Protein AF-A0A932SSW4-F1 (afdb_monomer_lite)

Structure (mmCIF, N/CA/C/O backbone):
data_AF-A0A932SSW4-F1
#
_entry.id   AF-A0A932SSW4-F1
#
loop_
_atom_site.group_PDB
_atom_site.id
_atom_site.type_symbol
_atom_site.label_atom_id
_atom_site.label_alt_id
_atom_site.label_comp_id
_atom_site.label_asym_id
_atom_site.label_entity_id
_atom_site.label_seq_id
_atom_site.pdbx_PDB_ins_code
_atom_site.Cartn_x
_atom_site.Cartn_y
_atom_site.Cartn_z
_atom_site.occupancy
_atom_site.B_iso_or_equiv
_atom_site.auth_seq_id
_atom_site.auth_comp_id
_atom_site.auth_asym_id
_atom_site.auth_atom_id
_atom_site.pdbx_PDB_model_num
ATOM 1 N N . MET A 1 1 ? -2.160 -14.049 -0.685 1.00 62.12 1 MET A N 1
ATOM 2 C CA . MET A 1 1 ? -2.769 -13.794 -2.009 1.00 62.12 1 MET A CA 1
ATOM 3 C C . MET A 1 1 ? -1.745 -13.092 -2.887 1.00 62.12 1 MET A C 1
ATOM 5 O O . MET A 1 1 ? -0.876 -12.418 -2.339 1.00 62.12 1 MET A O 1
ATOM 9 N N . SER A 1 2 ? -1.799 -13.324 -4.201 1.00 82.94 2 SER A N 1
ATOM 10 C CA . SER A 1 2 ? -0.886 -12.745 -5.193 1.00 82.94 2 SER A CA 1
ATOM 11 C C . SER A 1 2 ? -1.621 -11.767 -6.107 1.00 82.94 2 SER A C 1
ATOM 13 O O . SER A 1 2 ? -2.791 -11.980 -6.421 1.00 82.94 2 SER A O 1
ATOM 15 N N . ILE A 1 3 ? -0.897 -10.754 -6.579 1.00 90.12 3 ILE A N 1
ATOM 16 C CA . ILE A 1 3 ? -1.370 -9.792 -7.581 1.00 90.12 3 ILE A CA 1
ATOM 17 C C . ILE A 1 3 ? -1.628 -10.511 -8.913 1.00 90.12 3 ILE A C 1
ATOM 19 O O . ILE A 1 3 ? -0.810 -11.334 -9.336 1.00 90.12 3 ILE A O 1
ATOM 23 N N . LYS A 1 4 ? -2.745 -10.201 -9.583 1.00 89.00 4 LYS A N 1
ATOM 24 C CA . LYS A 1 4 ? -3.073 -10.744 -10.910 1.00 89.00 4 LYS A CA 1
ATOM 25 C C . LYS A 1 4 ? -2.466 -9.885 -12.022 1.00 89.00 4 LYS A C 1
ATOM 27 O O . LYS A 1 4 ? -2.892 -8.757 -12.258 1.00 89.00 4 LYS A O 1
ATOM 32 N N . LEU A 1 5 ? -1.484 -10.435 -12.735 1.00 85.38 5 LEU A N 1
ATOM 33 C CA . LEU A 1 5 ? -0.837 -9.762 -13.866 1.00 85.38 5 LEU A CA 1
ATOM 34 C C . LEU A 1 5 ? -1.822 -9.603 -15.040 1.00 85.38 5 LEU A C 1
ATOM 36 O O . LEU A 1 5 ? -2.500 -10.559 -15.404 1.00 85.38 5 LEU A O 1
ATOM 40 N N . GLY A 1 6 ? -1.906 -8.401 -15.620 1.00 84.00 6 GLY A N 1
ATOM 41 C CA . GLY A 1 6 ? -2.761 -8.089 -16.779 1.00 84.00 6 GLY A CA 1
ATOM 42 C C . GLY A 1 6 ? -4.202 -7.675 -16.453 1.00 84.00 6 GLY A C 1
ATOM 43 O O . GLY A 1 6 ? -4.879 -7.148 -17.328 1.00 84.00 6 GLY A O 1
ATOM 44 N N . ALA A 1 7 ? -4.656 -7.867 -15.211 1.00 88.56 7 ALA A N 1
ATOM 45 C CA . ALA A 1 7 ? -5.978 -7.429 -14.746 1.00 88.56 7 ALA A CA 1
ATOM 46 C C . ALA A 1 7 ? -5.918 -6.233 -13.782 1.00 88.56 7 ALA A C 1
ATOM 48 O O . ALA A 1 7 ? -6.911 -5.533 -13.616 1.00 88.56 7 ALA A O 1
ATOM 49 N N . GLU A 1 8 ? -4.776 -6.029 -13.124 1.00 91.38 8 GLU A N 1
ATOM 50 C CA . GLU A 1 8 ? -4.578 -5.004 -12.096 1.00 91.38 8 GLU A CA 1
ATOM 51 C C . GLU A 1 8 ? -3.562 -3.946 -12.554 1.00 91.38 8 GLU A C 1
ATOM 53 O O . GLU A 1 8 ? -2.617 -4.253 -13.290 1.00 91.38 8 GLU A O 1
ATOM 58 N N . GLU A 1 9 ? -3.725 -2.703 -12.090 1.00 92.75 9 GLU A N 1
ATOM 59 C CA . GLU A 1 9 ? -2.833 -1.589 -12.433 1.00 92.75 9 GLU A CA 1
ATOM 60 C C . GLU A 1 9 ? -1.603 -1.588 -11.516 1.00 92.75 9 GLU A C 1
ATOM 62 O O . GLU A 1 9 ? -1.689 -1.246 -10.331 1.00 92.75 9 GLU A O 1
ATOM 67 N N . LEU A 1 10 ? -0.447 -1.982 -12.062 1.00 93.94 10 LEU A N 1
ATOM 68 C CA . LEU A 1 10 ? 0.813 -2.048 -11.321 1.00 93.94 10 LEU A CA 1
ATOM 69 C C . LEU A 1 10 ? 1.444 -0.670 -11.139 1.00 93.94 10 LEU A C 1
ATOM 71 O O . LEU A 1 10 ? 1.651 0.075 -12.091 1.00 93.94 10 LEU A O 1
ATOM 75 N N . LEU A 1 11 ? 1.848 -0.388 -9.906 1.00 95.00 11 LEU A N 1
ATOM 76 C CA . LEU A 1 11 ? 2.438 0.869 -9.480 1.00 95.00 11 LEU A CA 1
ATOM 77 C C . LEU A 1 11 ? 3.708 0.607 -8.652 1.00 95.00 11 LEU A C 1
ATOM 79 O O . LEU A 1 11 ? 3.736 -0.279 -7.784 1.00 95.00 11 LEU A O 1
ATOM 83 N N . PRO A 1 12 ? 4.785 1.383 -8.855 1.00 95.44 12 PRO A N 1
ATOM 84 C CA . PRO A 1 12 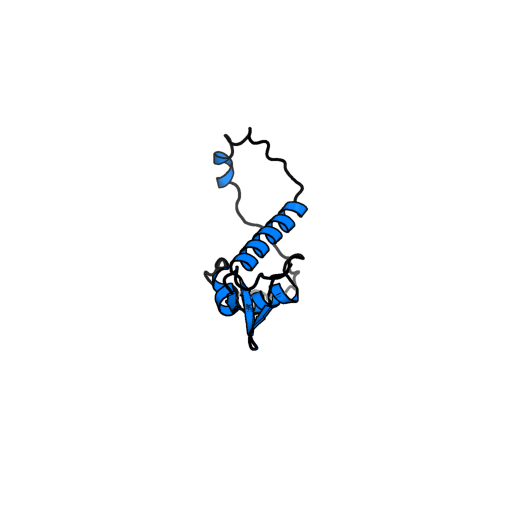? 5.952 1.333 -7.985 1.00 95.44 12 PRO A CA 1
ATOM 85 C C . PRO A 1 12 ? 5.598 1.816 -6.571 1.00 95.44 12 PRO A C 1
ATOM 87 O O . PRO A 1 12 ? 4.693 2.626 -6.369 1.00 95.44 12 PRO A O 1
ATOM 90 N N . PHE A 1 13 ? 6.353 1.378 -5.559 1.00 95.06 13 PHE A N 1
ATOM 91 C CA . PHE A 1 13 ? 6.080 1.746 -4.158 1.00 95.06 13 PHE A CA 1
ATOM 92 C C . PHE A 1 13 ? 6.080 3.259 -3.890 1.00 95.06 13 PHE A C 1
ATOM 94 O O . PHE A 1 13 ? 5.377 3.725 -2.994 1.00 95.06 13 PHE A O 1
ATOM 101 N N . SER A 1 14 ? 6.847 4.029 -4.663 1.00 93.56 14 SER A N 1
ATOM 102 C CA . SER A 1 14 ? 6.856 5.494 -4.607 1.00 93.56 14 SER A CA 1
ATOM 103 C C . SER A 1 14 ? 5.514 6.113 -4.994 1.00 93.56 14 SER A C 1
ATOM 105 O O . SER A 1 14 ? 5.126 7.135 -4.433 1.00 93.56 14 SER A O 1
ATOM 107 N N . GLU A 1 15 ? 4.802 5.506 -5.940 1.00 95.00 15 GLU A N 1
ATOM 108 C CA . GLU A 1 15 ? 3.476 5.952 -6.369 1.00 95.00 15 GLU A CA 1
ATOM 109 C C . GLU A 1 15 ? 2.389 5.391 -5.468 1.00 95.00 15 GLU A C 1
ATOM 111 O O . GLU A 1 15 ? 1.506 6.135 -5.051 1.00 95.00 15 GLU A O 1
ATOM 116 N N . ALA A 1 16 ? 2.515 4.127 -5.058 1.00 95.19 16 ALA A N 1
ATOM 117 C CA . ALA A 1 16 ? 1.592 3.521 -4.109 1.00 95.19 16 ALA A CA 1
ATOM 118 C C . ALA A 1 16 ? 1.499 4.325 -2.803 1.00 95.19 16 ALA A C 1
ATOM 120 O O . ALA A 1 16 ? 0.413 4.468 -2.257 1.00 95.19 16 ALA A O 1
ATOM 121 N N . ALA A 1 17 ? 2.598 4.928 -2.335 1.00 95.31 17 ALA A N 1
ATOM 122 C CA . ALA A 1 17 ? 2.599 5.809 -1.165 1.00 95.31 17 ALA A CA 1
ATOM 123 C C . ALA A 1 17 ? 1.635 7.007 -1.280 1.00 95.31 17 ALA A C 1
ATOM 125 O O . ALA A 1 17 ? 1.122 7.473 -0.263 1.00 95.31 17 ALA A O 1
ATOM 126 N N . LYS A 1 18 ? 1.364 7.493 -2.497 1.00 95.06 18 LYS A N 1
ATOM 127 C CA . LYS A 1 18 ? 0.447 8.614 -2.755 1.00 95.06 18 LYS A CA 1
ATOM 128 C C . LYS A 1 18 ? -1.027 8.207 -2.691 1.00 95.06 18 LYS A C 1
ATOM 130 O O . LYS A 1 18 ? -1.875 9.077 -2.542 1.00 95.06 18 LYS A O 1
ATOM 135 N N . LEU A 1 19 ? -1.327 6.908 -2.779 1.00 94.44 19 LEU A N 1
ATOM 136 C CA . LEU A 1 19 ? -2.684 6.374 -2.609 1.00 94.44 19 LEU A CA 1
ATOM 137 C C . LEU A 1 19 ? -3.115 6.332 -1.139 1.00 94.44 19 LEU A C 1
ATOM 139 O O . LEU A 1 19 ? -4.296 6.185 -0.839 1.00 94.44 19 LEU A O 1
ATOM 143 N N . PHE A 1 20 ? -2.161 6.431 -0.212 1.00 93.00 20 PHE A N 1
ATOM 144 C CA . PHE A 1 20 ? -2.459 6.455 1.212 1.00 93.00 20 PHE A CA 1
ATOM 145 C C . PHE A 1 20 ? -2.929 7.852 1.623 1.00 93.00 20 PHE A C 1
ATOM 147 O O . PHE A 1 20 ? -2.423 8.853 1.103 1.00 93.00 20 PHE A O 1
ATOM 154 N N . PRO A 1 21 ? -3.834 7.944 2.612 1.00 91.62 21 PRO A N 1
ATOM 155 C CA . PRO A 1 21 ? -4.216 9.229 3.164 1.00 91.62 21 PRO A CA 1
ATOM 156 C C . PRO A 1 21 ? -2.991 9.951 3.734 1.00 91.62 21 PRO A C 1
ATOM 158 O O . PRO A 1 21 ? -2.065 9.345 4.291 1.00 91.62 21 PRO A O 1
ATOM 161 N N . LYS A 1 22 ? -2.998 11.277 3.599 1.00 94.31 22 LYS A N 1
ATOM 162 C CA . LYS A 1 22 ? -2.008 12.135 4.246 1.00 94.31 22 LYS A CA 1
ATOM 163 C C . LYS A 1 22 ? -2.148 12.006 5.761 1.00 94.31 22 LYS A C 1
ATOM 165 O O . LYS A 1 22 ? -3.246 11.883 6.295 1.00 94.31 22 LYS A O 1
ATOM 170 N N . ASN A 1 23 ? -1.022 12.045 6.462 1.00 91.00 23 ASN A N 1
ATOM 171 C CA . ASN A 1 23 ? -1.025 12.102 7.918 1.00 91.00 23 ASN A CA 1
ATOM 172 C C . ASN A 1 23 ? -1.542 13.463 8.420 1.00 91.00 23 ASN A C 1
ATOM 174 O O . ASN A 1 23 ? -1.709 14.400 7.643 1.00 91.00 23 ASN A O 1
ATOM 178 N N . ALA A 1 24 ? -1.704 13.602 9.739 1.00 91.25 24 ALA A N 1
ATOM 179 C CA . ALA A 1 24 ? -2.146 14.850 10.376 1.00 91.25 24 ALA A CA 1
ATOM 180 C C . ALA A 1 24 ? -1.264 16.078 10.056 1.00 91.25 24 ALA A C 1
ATOM 182 O O . ALA A 1 24 ? -1.693 17.210 10.222 1.00 91.25 24 ALA A O 1
ATOM 183 N N . LYS A 1 25 ? -0.030 15.869 9.574 1.00 93.06 25 LYS A N 1
ATOM 184 C CA . LYS A 1 25 ? 0.885 16.931 9.124 1.00 93.06 25 LYS A CA 1
ATOM 185 C C . LYS A 1 25 ? 0.793 17.191 7.612 1.00 93.06 25 LYS A C 1
ATOM 187 O O . LYS A 1 25 ? 1.692 17.810 7.048 1.00 93.06 25 LYS A O 1
ATOM 192 N N . GLY A 1 26 ? -0.221 16.652 6.935 1.00 93.75 26 GLY A N 1
ATOM 193 C CA . GLY A 1 26 ? -0.442 16.801 5.496 1.00 93.75 26 GLY A CA 1
ATOM 194 C C . GLY A 1 26 ? 0.542 16.033 4.605 1.00 93.75 26 GLY A C 1
ATOM 195 O O . GLY A 1 26 ? 0.600 16.292 3.403 1.00 93.75 26 GLY A O 1
ATOM 196 N N . LYS A 1 27 ? 1.330 15.096 5.151 1.00 94.25 27 LYS A N 1
ATOM 197 C CA . LYS A 1 27 ? 2.368 14.362 4.407 1.00 94.25 27 LYS A CA 1
ATOM 198 C C . LYS A 1 27 ? 1.942 12.932 4.099 1.00 94.25 27 LYS A C 1
ATOM 200 O O . LYS A 1 27 ? 1.384 12.246 4.954 1.00 94.25 27 LYS A O 1
ATOM 205 N N . PHE A 1 28 ? 2.276 12.462 2.900 1.00 95.75 28 PHE A N 1
ATOM 206 C CA . PHE A 1 28 ? 2.130 11.052 2.543 1.00 95.75 28 PHE A CA 1
ATOM 207 C C . PHE A 1 28 ? 3.073 10.164 3.371 1.00 95.75 28 PHE A C 1
ATOM 209 O O . PHE A 1 28 ? 4.128 10.628 3.826 1.00 95.75 28 PHE A O 1
ATOM 216 N N . PRO A 1 29 ? 2.737 8.879 3.567 1.00 94.25 29 PRO A N 1
ATOM 217 C CA . PRO A 1 29 ? 3.664 7.919 4.143 1.00 94.25 29 PRO A CA 1
ATOM 218 C C . PRO A 1 29 ? 4.964 7.840 3.340 1.00 94.25 29 PRO A C 1
ATOM 220 O O . PRO A 1 29 ? 4.960 7.742 2.118 1.00 94.25 29 PRO A O 1
ATOM 223 N N . HIS A 1 30 ? 6.099 7.839 4.039 1.00 95.25 30 HIS A N 1
ATOM 224 C CA . HIS A 1 30 ? 7.388 7.583 3.402 1.00 95.25 30 HIS A CA 1
ATOM 225 C C . HIS A 1 30 ? 7.419 6.200 2.728 1.00 95.25 30 HIS A C 1
ATOM 227 O O . HIS A 1 30 ? 6.894 5.232 3.283 1.00 95.25 30 HIS A O 1
ATOM 233 N N . VAL A 1 31 ? 8.116 6.078 1.592 1.00 95.56 31 VAL A N 1
ATOM 234 C CA . VAL A 1 31 ?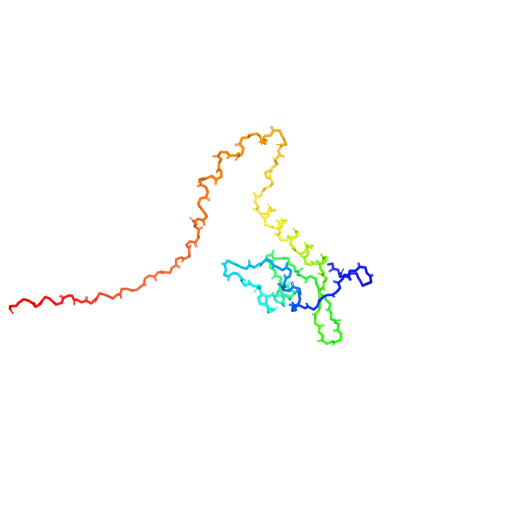 8.219 4.825 0.820 1.00 95.56 31 VAL A CA 1
ATOM 235 C C . VAL A 1 31 ? 8.729 3.646 1.663 1.00 95.56 31 VAL A C 1
ATOM 237 O O . VAL A 1 31 ? 8.259 2.521 1.511 1.00 95.56 31 VAL A O 1
ATOM 240 N N . SER A 1 32 ? 9.612 3.893 2.637 1.00 95.69 32 SER A N 1
ATOM 241 C CA . SER A 1 32 ? 10.090 2.861 3.576 1.00 95.69 32 SER A CA 1
ATOM 242 C C . SER A 1 32 ? 8.966 2.214 4.391 1.00 95.69 32 SER A C 1
ATOM 244 O O . SER A 1 32 ? 9.087 1.060 4.793 1.00 95.69 32 SER A O 1
ATOM 246 N N . GLN A 1 33 ? 7.858 2.923 4.630 1.00 95.44 33 GLN A N 1
ATOM 247 C CA . GLN A 1 33 ? 6.687 2.344 5.288 1.00 95.44 33 GLN A CA 1
ATOM 248 C C . GLN A 1 33 ? 5.977 1.343 4.379 1.00 95.44 33 GLN A C 1
ATOM 250 O O . GLN A 1 33 ? 5.572 0.292 4.860 1.00 95.44 33 GLN A O 1
ATOM 255 N N . ILE A 1 34 ? 5.904 1.617 3.075 1.00 96.25 34 ILE A N 1
ATOM 256 C CA . ILE A 1 34 ? 5.338 0.690 2.086 1.00 96.25 34 ILE A CA 1
ATOM 257 C C . ILE A 1 34 ? 6.194 -0.578 2.000 1.00 96.25 34 ILE A C 1
ATOM 259 O O . ILE A 1 34 ? 5.669 -1.689 2.083 1.00 96.25 34 ILE A O 1
ATOM 263 N N . TYR A 1 35 ? 7.525 -0.429 1.975 1.00 95.56 35 TYR A N 1
ATOM 264 C CA . TYR A 1 35 ? 8.446 -1.566 2.093 1.00 95.56 35 TYR A CA 1
ATOM 265 C C . TYR A 1 35 ? 8.213 -2.371 3.373 1.00 95.56 35 TYR A C 1
ATOM 267 O O . TYR A 1 35 ? 8.148 -3.599 3.330 1.00 95.56 35 TYR A O 1
ATOM 275 N N . ARG A 1 36 ? 8.031 -1.698 4.514 1.00 95.38 36 ARG A N 1
ATOM 276 C CA . ARG A 1 36 ? 7.710 -2.358 5.784 1.00 95.38 36 ARG A CA 1
ATOM 277 C C . ARG A 1 36 ? 6.382 -3.117 5.709 1.00 95.38 36 ARG A C 1
ATOM 279 O O . ARG A 1 36 ? 6.334 -4.255 6.168 1.00 95.38 36 ARG A O 1
ATOM 286 N N . TYR A 1 37 ? 5.338 -2.540 5.115 1.00 95.81 37 TYR A N 1
ATOM 287 C CA . TYR A 1 37 ? 4.031 -3.192 4.967 1.00 95.81 37 TYR A CA 1
ATOM 288 C C . TYR A 1 37 ? 4.087 -4.418 4.063 1.00 95.81 37 TYR A C 1
ATOM 290 O O . TYR A 1 37 ? 3.405 -5.403 4.332 1.00 95.81 37 TYR A O 1
ATOM 298 N N . SER A 1 38 ? 4.933 -4.412 3.037 1.00 95.44 38 SER A N 1
ATOM 299 C CA . SER A 1 38 ? 5.112 -5.603 2.212 1.00 95.44 38 SER A CA 1
ATOM 300 C C . SER A 1 38 ? 5.960 -6.684 2.904 1.00 95.44 38 SER A C 1
ATOM 302 O O . SER A 1 38 ? 5.610 -7.869 2.914 1.00 95.44 38 SER A O 1
ATOM 304 N N . ASN A 1 39 ? 7.049 -6.283 3.564 1.00 94.38 39 ASN A N 1
ATOM 305 C CA . ASN A 1 39 ? 7.985 -7.222 4.184 1.00 94.38 39 ASN A CA 1
ATOM 306 C C . ASN A 1 39 ? 7.455 -7.821 5.490 1.00 94.38 39 ASN A C 1
ATOM 308 O O . ASN A 1 39 ? 7.482 -9.033 5.664 1.00 94.38 39 ASN A O 1
ATOM 312 N N . ARG A 1 40 ? 6.993 -6.978 6.415 1.00 94.38 40 ARG A N 1
ATOM 313 C CA . ARG A 1 40 ? 6.562 -7.385 7.763 1.00 94.38 40 ARG A CA 1
ATOM 314 C C . ARG A 1 40 ? 5.052 -7.296 7.955 1.00 94.38 40 ARG A C 1
ATOM 316 O O . ARG A 1 40 ? 4.511 -7.996 8.799 1.00 94.38 40 ARG A O 1
ATOM 323 N N . GLY A 1 41 ? 4.382 -6.451 7.176 1.00 94.56 41 GLY A N 1
ATOM 324 C CA . GLY A 1 41 ? 2.970 -6.149 7.382 1.00 94.56 41 GLY A CA 1
ATOM 325 C C . GLY A 1 41 ? 2.725 -5.066 8.425 1.00 94.56 41 GLY A C 1
ATOM 326 O O . GLY A 1 41 ? 3.644 -4.451 8.971 1.00 94.56 41 GLY A O 1
ATOM 327 N N . LEU A 1 42 ? 1.445 -4.819 8.667 1.00 94.00 42 LEU A N 1
ATOM 328 C CA . LEU A 1 42 ? 0.907 -3.945 9.692 1.00 94.00 42 LEU A CA 1
ATOM 329 C C . LEU A 1 42 ? -0.256 -4.683 10.356 1.00 94.00 42 LEU A C 1
ATOM 331 O O . LEU A 1 42 ? -1.172 -5.113 9.666 1.00 94.00 42 LEU A O 1
ATOM 335 N N . ARG A 1 43 ? -0.212 -4.844 11.687 1.00 90.12 43 ARG A N 1
ATOM 336 C CA . ARG A 1 43 ? -1.270 -5.527 12.462 1.00 90.12 43 ARG A CA 1
ATOM 337 C C . ARG A 1 43 ? -1.638 -6.915 11.901 1.00 90.12 43 ARG A C 1
ATOM 339 O O . ARG A 1 43 ? -2.805 -7.252 11.781 1.00 90.12 43 ARG A O 1
ATOM 346 N N . GLY A 1 44 ? -0.633 -7.694 11.495 1.00 91.44 44 GLY A N 1
ATOM 347 C CA . GLY A 1 44 ? -0.825 -9.035 10.922 1.00 91.44 44 GLY A CA 1
ATOM 348 C C . GLY A 1 44 ? -1.229 -9.066 9.442 1.00 91.44 44 GLY A C 1
ATOM 349 O O . GLY A 1 44 ? -1.149 -10.119 8.817 1.00 91.44 44 GLY A O 1
ATOM 350 N N . VAL A 1 45 ? -1.574 -7.928 8.835 1.00 94.94 45 VAL A N 1
ATOM 351 C CA . VAL A 1 45 ? -1.926 -7.835 7.412 1.00 94.94 45 VAL A CA 1
ATOM 352 C C . VAL A 1 45 ? -0.698 -7.420 6.603 1.00 94.94 45 VAL A C 1
ATOM 354 O O . VAL A 1 45 ? -0.019 -6.455 6.949 1.00 94.94 45 VAL A O 1
ATOM 357 N N . ARG A 1 46 ? -0.391 -8.126 5.510 1.00 96.06 46 ARG A N 1
ATOM 358 C CA . ARG A 1 46 ? 0.737 -7.805 4.615 1.00 96.06 46 ARG A CA 1
ATOM 359 C C . ARG A 1 46 ? 0.249 -7.214 3.300 1.00 96.06 46 ARG A C 1
ATOM 361 O O . ARG A 1 46 ? -0.725 -7.700 2.731 1.00 96.06 46 ARG A O 1
ATOM 368 N N . LEU A 1 47 ? 0.951 -6.186 2.821 1.00 96.31 47 LEU A N 1
ATOM 369 C CA . LEU A 1 47 ? 0.693 -5.593 1.512 1.00 96.31 47 LEU A CA 1
ATOM 370 C C . LEU A 1 47 ? 1.257 -6.496 0.412 1.00 96.31 47 LEU A C 1
ATOM 372 O O . LEU A 1 47 ? 2.448 -6.831 0.415 1.00 96.31 47 LEU A O 1
ATOM 376 N N . GLU A 1 48 ? 0.396 -6.856 -0.532 1.00 96.69 48 GLU A N 1
ATOM 377 C CA . GLU A 1 48 ? 0.749 -7.691 -1.675 1.00 96.69 48 GLU A CA 1
ATOM 378 C C . GLU A 1 48 ? 1.703 -6.918 -2.596 1.00 96.69 48 GLU A C 1
ATOM 380 O O . GLU A 1 48 ? 1.503 -5.735 -2.885 1.00 96.69 48 GLU A O 1
ATOM 385 N N . SER A 1 49 ? 2.791 -7.564 -3.010 1.00 95.00 49 SER A N 1
ATOM 386 C CA . SER A 1 49 ? 3.789 -6.959 -3.887 1.00 95.00 49 SER A CA 1
ATOM 387 C C . SER A 1 49 ? 4.430 -7.994 -4.793 1.00 95.00 49 SER A C 1
ATOM 389 O O . SER A 1 49 ? 4.404 -9.193 -4.510 1.00 95.00 49 SER A O 1
ATOM 391 N N . LEU A 1 50 ? 5.029 -7.508 -5.874 1.00 93.25 50 LEU A N 1
ATOM 392 C CA . LEU A 1 50 ? 5.801 -8.303 -6.814 1.00 93.25 50 LEU A CA 1
ATOM 393 C C . LEU A 1 50 ? 7.084 -7.571 -7.216 1.00 93.25 50 LEU A C 1
ATOM 395 O O . LEU A 1 50 ? 7.202 -6.346 -7.100 1.00 93.25 50 LEU A O 1
ATOM 399 N N . GLN A 1 51 ? 8.070 -8.342 -7.659 1.00 92.50 51 GLN A N 1
ATOM 400 C CA . GLN A 1 51 ? 9.334 -7.820 -8.162 1.00 92.50 51 GLN A CA 1
ATOM 401 C C . GLN A 1 51 ? 9.223 -7.639 -9.682 1.00 92.50 51 GLN A C 1
ATOM 403 O O . GLN A 1 51 ? 8.988 -8.607 -10.396 1.00 92.50 51 GLN A O 1
ATOM 408 N N . CYS A 1 52 ? 9.400 -6.413 -10.173 1.00 87.75 52 CYS A N 1
ATOM 409 C CA . CYS A 1 52 ? 9.379 -6.064 -11.592 1.00 87.75 52 CYS A CA 1
ATOM 410 C C . CYS A 1 52 ? 10.699 -5.378 -11.965 1.00 87.75 52 CYS A C 1
ATOM 412 O O . CYS A 1 52 ? 10.998 -4.298 -11.456 1.00 87.75 52 CYS A O 1
ATOM 414 N N . ALA A 1 53 ? 11.511 -6.029 -12.806 1.00 82.44 53 ALA A N 1
ATOM 415 C CA . ALA A 1 53 ? 12.756 -5.483 -13.366 1.00 82.44 53 ALA A CA 1
ATOM 416 C C . ALA A 1 53 ? 13.653 -4.744 -12.340 1.00 82.44 53 ALA A C 1
ATOM 418 O O . ALA A 1 53 ? 14.058 -3.601 -12.537 1.00 82.44 53 ALA A O 1
ATOM 419 N N . GLY A 1 54 ? 13.920 -5.376 -11.190 1.00 87.19 54 GLY A N 1
ATOM 420 C CA . GLY A 1 54 ? 14.775 -4.803 -10.137 1.00 87.19 54 GLY A CA 1
ATOM 421 C C . GLY A 1 54 ? 14.081 -3.829 -9.172 1.00 87.19 54 GLY A C 1
ATOM 422 O O . GLY A 1 54 ? 14.655 -3.489 -8.139 1.00 87.19 54 GLY A O 1
ATOM 423 N N . LYS A 1 55 ? 12.819 -3.461 -9.410 1.00 90.19 55 LYS A N 1
ATOM 424 C CA . LYS A 1 55 ? 11.999 -2.656 -8.491 1.00 90.19 55 LYS A CA 1
ATOM 425 C C . LYS A 1 55 ? 10.873 -3.483 -7.881 1.00 90.19 55 LYS A C 1
ATOM 427 O O . LYS A 1 55 ? 10.380 -4.434 -8.480 1.00 90.19 55 LYS A O 1
ATOM 432 N N . ARG A 1 56 ? 10.438 -3.103 -6.680 1.00 93.06 56 ARG A N 1
ATOM 433 C CA . ARG A 1 56 ? 9.249 -3.692 -6.057 1.00 93.06 56 ARG A CA 1
ATOM 434 C C . ARG A 1 56 ? 8.028 -2.834 -6.369 1.00 93.06 56 ARG A C 1
ATOM 436 O O . ARG A 1 56 ? 8.071 -1.608 -6.239 1.00 93.06 56 ARG A O 1
ATOM 443 N N . CYS A 1 57 ? 6.960 -3.485 -6.796 1.00 94.38 57 CYS A N 1
ATOM 444 C CA . CYS A 1 57 ? 5.707 -2.851 -7.180 1.00 94.38 57 CYS A CA 1
ATOM 445 C C . CYS A 1 57 ? 4.524 -3.549 -6.508 1.00 94.38 57 CYS A C 1
ATOM 447 O O . CYS A 1 57 ? 4.632 -4.668 -6.004 1.00 94.38 57 CYS A O 1
ATOM 449 N N . THR A 1 58 ? 3.416 -2.832 -6.429 1.00 95.75 58 THR A N 1
ATOM 450 C CA . THR A 1 58 ? 2.120 -3.301 -5.930 1.00 95.75 58 THR A CA 1
ATOM 451 C C . THR A 1 58 ? 1.050 -2.871 -6.931 1.00 95.75 58 THR A C 1
ATOM 453 O O . THR A 1 58 ? 1.390 -2.242 -7.927 1.00 95.75 58 THR A O 1
ATOM 456 N N . SER A 1 59 ? -0.214 -3.197 -6.703 1.00 96.25 59 SER A N 1
ATOM 457 C CA . SER A 1 59 ? -1.324 -2.694 -7.514 1.00 96.25 59 SER A CA 1
ATOM 458 C C . SER A 1 59 ? -2.217 -1.756 -6.709 1.00 96.25 59 SER A C 1
ATOM 460 O O . SER A 1 59 ? -2.219 -1.791 -5.472 1.00 96.25 59 SER A O 1
ATOM 462 N N . ARG A 1 60 ? -2.988 -0.899 -7.388 1.00 95.44 60 ARG A N 1
ATOM 463 C CA . ARG A 1 60 ? -3.995 -0.054 -6.719 1.00 95.44 60 ARG A CA 1
ATOM 464 C C . ARG A 1 60 ? -5.009 -0.923 -5.968 1.00 95.44 60 ARG A C 1
ATOM 466 O O . ARG A 1 60 ? -5.341 -0.655 -4.814 1.00 95.44 60 ARG A O 1
ATOM 473 N N . GLU A 1 61 ? -5.435 -2.009 -6.595 1.00 95.81 61 GLU A N 1
ATOM 474 C CA . GLU A 1 61 ? -6.373 -2.988 -6.063 1.00 95.81 61 GLU A CA 1
ATOM 475 C C . GLU A 1 61 ? -5.803 -3.695 -4.828 1.00 95.81 61 GLU A C 1
ATOM 477 O O . GLU A 1 61 ? -6.508 -3.859 -3.830 1.00 95.81 61 GLU A O 1
ATOM 482 N N . ALA A 1 62 ? -4.520 -4.068 -4.845 1.00 95.62 62 ALA A N 1
ATOM 483 C CA . ALA A 1 62 ? -3.844 -4.656 -3.691 1.00 95.62 62 ALA A CA 1
ATOM 484 C C . ALA A 1 62 ? -3.798 -3.701 -2.492 1.00 95.62 62 ALA A C 1
ATOM 486 O O . ALA A 1 62 ? -3.975 -4.141 -1.354 1.00 95.62 62 ALA A O 1
ATOM 487 N N . VAL A 1 63 ? -3.597 -2.399 -2.724 1.00 95.50 63 VAL A N 1
ATOM 488 C CA . VAL A 1 63 ? -3.629 -1.383 -1.659 1.00 95.50 63 VAL A CA 1
ATOM 489 C C . VAL A 1 63 ? -5.023 -1.291 -1.032 1.00 95.50 63 VAL A C 1
ATOM 491 O O . VAL A 1 63 ? -5.141 -1.276 0.193 1.00 95.50 63 VAL A O 1
ATOM 494 N N . PHE A 1 64 ? -6.090 -1.308 -1.832 1.00 94.50 64 PHE A N 1
ATOM 495 C CA . PHE A 1 64 ? -7.457 -1.291 -1.299 1.00 94.50 64 PHE A CA 1
ATOM 496 C C . PHE A 1 64 ? -7.806 -2.564 -0.529 1.00 94.50 64 PHE A C 1
ATOM 498 O O . PHE A 1 64 ? -8.351 -2.482 0.571 1.00 94.50 64 PHE A O 1
ATOM 505 N N . ARG A 1 65 ? -7.409 -3.739 -1.030 1.00 94.44 65 ARG A N 1
ATOM 506 C CA . ARG A 1 65 ? -7.552 -5.006 -0.290 1.00 94.44 65 ARG A CA 1
ATOM 507 C C . ARG A 1 65 ? -6.786 -4.981 1.029 1.00 94.44 65 ARG A C 1
ATOM 509 O O . ARG A 1 65 ? -7.264 -5.504 2.030 1.00 94.44 65 ARG A O 1
ATOM 516 N N . PHE A 1 66 ? -5.602 -4.375 1.041 1.00 95.38 66 PHE A N 1
ATOM 517 C CA . PHE A 1 66 ? -4.814 -4.200 2.254 1.00 95.38 66 PHE A CA 1
ATOM 518 C C . PHE A 1 66 ? -5.553 -3.339 3.286 1.00 95.38 66 PHE A C 1
ATOM 520 O O . PHE A 1 66 ? -5.591 -3.715 4.455 1.00 95.38 66 PHE A O 1
ATOM 527 N N . PHE A 1 67 ? -6.196 -2.244 2.870 1.00 94.94 67 PHE A N 1
ATOM 528 C CA . PHE A 1 67 ? -7.032 -1.441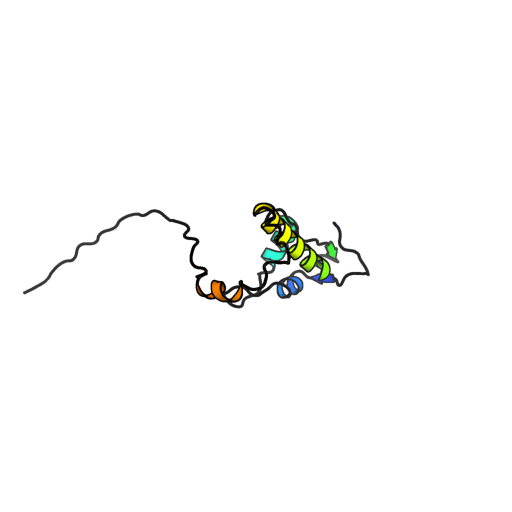 3.767 1.00 94.94 67 PHE A CA 1
ATOM 529 C C . PHE A 1 67 ? -8.265 -2.192 4.260 1.00 94.94 67 PHE A C 1
ATOM 531 O O . PHE A 1 67 ? -8.511 -2.179 5.461 1.00 94.94 67 PHE A O 1
ATOM 538 N N . ALA A 1 68 ? -8.980 -2.895 3.380 1.00 94.50 68 ALA A N 1
ATOM 539 C CA . ALA A 1 68 ? -10.134 -3.705 3.768 1.00 94.50 68 ALA A CA 1
ATOM 540 C C . ALA A 1 68 ? -9.760 -4.709 4.869 1.00 94.50 68 ALA A C 1
ATOM 542 O O . ALA A 1 68 ? -10.351 -4.698 5.944 1.00 94.50 68 ALA A O 1
ATOM 543 N N . ARG A 1 69 ? -8.677 -5.469 4.668 1.00 94.38 69 ARG A N 1
ATOM 544 C CA . ARG A 1 69 ? -8.173 -6.425 5.665 1.00 94.38 69 ARG A CA 1
ATOM 545 C C . ARG A 1 69 ? -7.690 -5.760 6.953 1.00 94.38 69 ARG A C 1
ATOM 547 O O . ARG A 1 69 ? -7.819 -6.343 8.022 1.00 94.38 69 ARG A O 1
ATOM 554 N N . LEU A 1 70 ? -7.098 -4.565 6.880 1.00 93.75 70 LEU A N 1
ATOM 555 C CA . LEU A 1 70 ? -6.700 -3.819 8.079 1.00 93.75 70 LEU A CA 1
ATOM 556 C C . LEU A 1 70 ? -7.911 -3.382 8.902 1.00 93.75 70 LEU A C 1
ATOM 558 O O . LEU A 1 70 ? -7.849 -3.431 10.131 1.00 93.75 70 LEU A O 1
ATOM 562 N N . THR A 1 71 ? -8.980 -2.954 8.233 1.00 93.19 71 THR A N 1
ATOM 563 C CA . THR A 1 71 ? -10.248 -2.597 8.870 1.00 93.19 71 THR A CA 1
ATOM 564 C C . THR A 1 71 ? -10.902 -3.835 9.467 1.00 93.19 71 THR A C 1
ATOM 566 O O . THR A 1 71 ? -11.223 -3.823 10.647 1.00 93.19 71 THR A O 1
ATOM 569 N N . GLU A 1 72 ? -10.994 -4.933 8.716 1.00 91.50 72 GLU A N 1
ATOM 570 C CA . GLU A 1 72 ? -11.495 -6.220 9.215 1.00 91.50 72 GLU A CA 1
ATOM 571 C C . GLU A 1 72 ? -10.714 -6.691 10.444 1.00 91.50 72 GLU A C 1
ATOM 573 O O . GLU A 1 72 ? -11.316 -7.038 11.451 1.00 91.50 72 GLU A O 1
ATOM 578 N N . ALA A 1 73 ? -9.380 -6.641 10.414 1.00 89.50 73 ALA A N 1
ATOM 579 C CA . ALA A 1 73 ? -8.547 -7.028 11.551 1.00 89.50 73 ALA A CA 1
ATOM 580 C C . ALA A 1 73 ? -8.724 -6.097 12.765 1.00 89.50 73 ALA A C 1
ATOM 582 O O . ALA A 1 73 ? -8.603 -6.543 13.905 1.00 89.50 73 ALA A O 1
ATOM 583 N N . ALA A 1 74 ? -8.999 -4.809 12.541 1.00 89.12 74 ALA A N 1
ATOM 584 C CA . ALA A 1 74 ? -9.289 -3.866 13.617 1.00 89.12 74 ALA A CA 1
ATOM 585 C C . ALA A 1 74 ? -10.675 -4.116 14.234 1.00 89.12 74 ALA A C 1
ATOM 587 O O . ALA A 1 74 ? -10.795 -4.126 15.457 1.00 89.12 74 ALA A O 1
ATOM 588 N N . THR A 1 75 ? -11.691 -4.362 13.404 1.00 86.75 75 THR A N 1
ATOM 589 C CA . THR A 1 75 ? -13.074 -4.614 13.833 1.00 86.75 75 THR A CA 1
ATOM 590 C C . THR A 1 75 ? -13.248 -6.005 14.438 1.00 86.75 75 THR A C 1
ATOM 592 O O . THR A 1 75 ? -13.954 -6.154 15.428 1.00 86.75 75 THR A O 1
ATOM 595 N N . ALA A 1 76 ? -12.555 -7.025 13.928 1.00 77.19 76 ALA A N 1
ATOM 596 C CA . ALA A 1 76 ? -12.577 -8.375 14.493 1.00 77.19 76 ALA A CA 1
ATOM 597 C C . ALA A 1 76 ? -12.068 -8.407 15.945 1.00 77.19 76 ALA A C 1
ATOM 599 O O . ALA A 1 76 ? -12.512 -9.235 16.734 1.00 77.19 76 ALA A O 1
ATOM 600 N N . GLY A 1 77 ? -11.182 -7.478 16.319 1.00 64.31 77 GLY A N 1
ATOM 601 C CA . GLY A 1 77 ? -10.741 -7.298 17.703 1.00 64.31 77 GLY A CA 1
ATOM 602 C C . GLY A 1 77 ? -11.728 -6.543 18.603 1.00 64.31 77 GLY A C 1
ATOM 603 O O . GLY A 1 77 ? -11.512 -6.509 19.811 1.00 64.31 77 GLY A O 1
ATOM 604 N N . LEU A 1 78 ? -12.781 -5.934 18.045 1.00 59.00 78 LEU A N 1
ATOM 605 C CA . LEU A 1 78 ? -13.761 -5.115 18.772 1.00 59.00 78 LEU A CA 1
ATOM 606 C C . LEU A 1 78 ? -15.058 -5.862 19.123 1.00 59.00 78 LEU A C 1
ATOM 608 O O . LEU A 1 78 ? -15.906 -5.290 19.799 1.00 59.00 78 LEU A O 1
ATOM 612 N N . GLY A 1 79 ? -15.197 -7.133 18.730 1.00 50.72 79 GLY A N 1
ATOM 613 C CA . GLY A 1 79 ? -16.461 -7.859 18.847 1.00 50.72 79 GLY A CA 1
ATOM 614 C C . GLY A 1 79 ? -17.481 -7.312 17.847 1.00 50.72 79 GLY A C 1
ATOM 615 O O . GLY A 1 79 ? -17.628 -6.107 17.664 1.00 50.72 79 GLY A O 1
ATOM 616 N N . GLN A 1 80 ? -18.168 -8.196 17.134 1.00 51.16 80 GLN A N 1
ATOM 617 C CA . GLN A 1 80 ? -19.236 -7.782 16.231 1.00 51.16 80 GLN A CA 1
ATOM 618 C C . GLN A 1 80 ? -20.371 -7.173 17.061 1.00 51.16 80 GLN A C 1
ATOM 620 O O . GLN A 1 80 ? -21.185 -7.898 17.627 1.00 51.16 80 GLN A O 1
ATOM 625 N N . VAL A 1 81 ? -20.437 -5.845 17.143 1.00 50.19 81 VAL A N 1
ATOM 626 C CA . VAL A 1 81 ? -21.692 -5.174 17.477 1.00 50.19 81 VAL A CA 1
ATOM 627 C C . VAL A 1 81 ? -22.540 -5.298 16.220 1.00 50.19 81 VAL A C 1
ATOM 629 O O . VAL A 1 81 ? -22.311 -4.595 15.238 1.00 50.19 81 VAL A O 1
ATOM 632 N N . ALA A 1 82 ? -23.439 -6.281 16.207 1.00 47.81 82 ALA A N 1
ATOM 633 C CA . ALA A 1 82 ? -24.462 -6.390 15.183 1.00 47.81 82 ALA A CA 1
ATOM 634 C C . ALA A 1 82 ? -25.278 -5.091 15.203 1.00 47.81 82 ALA A C 1
ATOM 636 O O . ALA A 1 82 ? -26.061 -4.856 16.118 1.00 47.81 82 ALA A O 1
ATOM 637 N N . THR A 1 83 ? -25.049 -4.214 14.230 1.00 49.56 83 THR A N 1
ATOM 638 C CA . THR A 1 83 ? -25.941 -3.089 13.973 1.00 49.56 83 THR A CA 1
ATOM 639 C C . THR A 1 83 ? -27.178 -3.655 13.294 1.00 49.56 83 THR A C 1
ATOM 641 O O . THR A 1 83 ? -27.174 -3.889 12.085 1.00 49.56 83 THR A O 1
ATOM 644 N N . ASP A 1 84 ? -28.199 -3.939 14.096 1.00 43.19 84 ASP A N 1
ATOM 645 C CA . ASP A 1 84 ? -29.565 -4.122 13.620 1.00 43.19 84 ASP A CA 1
ATOM 646 C C . ASP A 1 84 ? -29.984 -2.820 12.895 1.00 43.19 84 ASP A C 1
ATOM 648 O O . ASP A 1 84 ? -29.891 -1.741 13.493 1.00 43.19 84 ASP A O 1
ATOM 652 N N . PRO A 1 85 ? -30.342 -2.852 11.596 1.00 50.81 85 PRO A N 1
ATOM 653 C CA . PRO A 1 85 ? -30.581 -1.648 10.790 1.00 50.81 85 PRO A CA 1
ATOM 654 C C . PRO A 1 85 ? -31.802 -0.812 11.213 1.00 50.81 85 PRO A C 1
ATOM 656 O O . PRO A 1 85 ? -32.086 0.206 10.589 1.00 50.81 85 PRO A O 1
ATOM 659 N N . THR A 1 86 ? -32.518 -1.193 12.268 1.00 52.47 86 THR A N 1
ATOM 660 C CA . THR A 1 86 ? -33.681 -0.482 12.822 1.00 52.47 86 THR A CA 1
ATOM 661 C C . THR A 1 86 ? -33.341 0.658 13.793 1.00 52.47 86 THR A C 1
ATOM 663 O O . THR A 1 86 ? -34.258 1.351 14.216 1.00 52.47 86 THR A O 1
ATOM 666 N N . MET A 1 87 ? -32.069 0.906 14.141 1.00 49.81 87 MET A N 1
ATOM 667 C CA . MET A 1 87 ? -31.677 1.920 15.150 1.00 49.81 87 MET A CA 1
ATOM 668 C C . MET A 1 87 ? -30.880 3.130 14.611 1.00 49.81 87 MET A C 1
ATOM 670 O O . MET A 1 87 ? -30.041 3.682 15.318 1.00 49.81 87 MET A O 1
ATOM 674 N N . VAL A 1 88 ? -31.098 3.561 13.364 1.00 56.72 88 VAL A N 1
ATOM 675 C CA . VAL A 1 88 ? -30.324 4.666 12.744 1.00 56.72 88 VAL A CA 1
ATOM 676 C C . VAL A 1 88 ? -30.916 6.076 12.896 1.00 56.72 88 VAL A C 1
ATOM 678 O O . VAL A 1 88 ? -30.340 7.011 12.349 1.00 56.72 88 VAL A O 1
ATOM 681 N N . GLU A 1 89 ? -31.993 6.285 13.658 1.00 52.34 89 GLU A N 1
ATOM 682 C CA . GLU A 1 89 ? -32.602 7.629 13.761 1.00 52.34 89 GLU A CA 1
ATOM 683 C C . GLU A 1 89 ? -31.996 8.553 14.844 1.00 52.34 89 GLU A C 1
ATOM 685 O O . GLU A 1 89 ? -32.148 9.764 14.733 1.00 52.34 89 GLU A O 1
ATOM 690 N N . ASP A 1 90 ? -31.209 8.050 15.809 1.00 50.47 90 ASP A N 1
ATOM 691 C CA . ASP A 1 90 ? -30.749 8.861 16.964 1.00 50.47 90 ASP A CA 1
ATOM 692 C C . ASP A 1 90 ? -29.238 9.207 16.998 1.00 50.47 90 ASP A C 1
ATOM 694 O O . ASP A 1 90 ? -28.732 9.747 17.986 1.00 50.47 90 ASP A O 1
ATOM 698 N N . VAL A 1 91 ? -28.470 8.925 15.938 1.00 55.62 91 VAL A N 1
ATOM 699 C CA . VAL A 1 91 ? -26.992 9.064 15.969 1.00 55.62 91 VAL A CA 1
ATOM 700 C C . VAL A 1 91 ? -26.509 10.524 15.853 1.00 55.62 91 VAL A C 1
ATOM 702 O O . VAL A 1 91 ? -25.393 10.840 16.272 1.00 55.62 91 VAL A O 1
ATOM 705 N N . ASP A 1 92 ? -27.347 11.442 15.364 1.00 50.78 92 ASP A N 1
ATOM 706 C CA . ASP A 1 92 ? -26.932 12.818 15.038 1.00 50.78 92 ASP A CA 1
ATOM 707 C C . ASP A 1 92 ? -26.628 13.689 16.274 1.00 50.78 92 ASP A C 1
ATOM 709 O O . ASP A 1 92 ? -25.877 14.657 16.188 1.00 50.78 92 ASP A O 1
ATOM 713 N N . SER A 1 93 ? -27.129 13.321 17.459 1.00 53.03 93 SER A N 1
ATOM 714 C CA . SER A 1 93 ? -26.931 14.114 18.688 1.00 53.03 93 SER A CA 1
ATOM 715 C C . SER A 1 93 ? -25.690 13.729 19.509 1.00 53.03 93 SER A C 1
ATOM 717 O O . SER A 1 93 ? -25.383 14.392 20.498 1.00 53.03 93 SER A O 1
ATOM 719 N N . GLN A 1 94 ? -24.965 12.662 19.146 1.00 46.19 94 GLN A N 1
ATOM 720 C CA . GLN A 1 94 ? -23.840 12.152 19.952 1.00 46.19 94 GLN A CA 1
ATOM 721 C C . GLN A 1 94 ? -22.443 12.522 19.425 1.00 46.19 94 GLN A C 1
ATOM 723 O O . GLN A 1 94 ? -21.450 12.289 20.122 1.00 46.19 94 GLN A O 1
ATOM 728 N N . LEU A 1 95 ? -22.330 13.128 18.239 1.00 49.28 95 LEU A N 1
ATOM 729 C CA . LEU A 1 95 ? -21.027 13.419 17.625 1.00 49.28 95 LEU A CA 1
ATOM 730 C C . LEU A 1 95 ? -20.273 14.620 18.224 1.00 49.28 95 LEU A C 1
ATOM 732 O O . LEU A 1 95 ? -19.051 14.668 18.092 1.00 49.28 95 LEU A O 1
ATOM 736 N N . ASP A 1 96 ? -20.931 15.514 18.965 1.00 47.53 96 ASP A N 1
ATOM 737 C CA . ASP A 1 96 ? -20.271 16.692 19.558 1.00 47.53 96 ASP A CA 1
ATOM 738 C C . ASP A 1 96 ? -19.531 16.413 20.883 1.00 47.53 96 ASP A C 1
ATOM 740 O O . ASP A 1 96 ? -18.781 17.258 21.371 1.00 47.53 96 ASP A O 1
ATOM 744 N N . ALA A 1 97 ? -19.684 15.218 21.469 1.00 51.81 97 ALA A N 1
ATOM 745 C CA . ALA A 1 97 ? -19.082 14.877 22.765 1.00 51.81 97 ALA A CA 1
ATOM 746 C C . ALA A 1 97 ? -17.792 14.037 22.673 1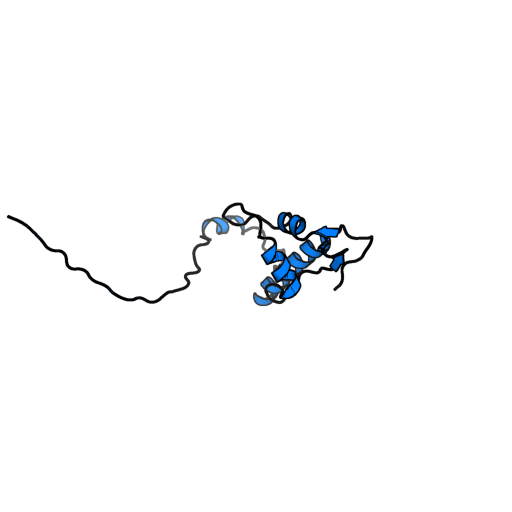.00 51.81 97 ALA A C 1
ATOM 748 O O . ALA A 1 97 ? -17.065 13.908 23.663 1.00 51.81 97 ALA A O 1
ATOM 749 N N . PHE A 1 98 ? -17.473 13.460 21.509 1.00 41.75 98 PHE A N 1
ATOM 750 C CA . PHE A 1 98 ? -16.307 12.585 21.342 1.00 41.75 98 PHE A CA 1
ATOM 751 C C . PHE A 1 98 ? -15.038 13.378 20.988 1.00 41.75 98 PHE A C 1
ATOM 753 O O . PHE A 1 98 ? -14.502 13.321 19.882 1.00 41.75 98 PHE A O 1
ATOM 760 N N . ASP A 1 99 ? -14.526 14.106 21.983 1.00 42.44 99 ASP A N 1
ATOM 761 C CA . ASP A 1 99 ? -13.183 14.688 21.977 1.00 42.44 99 ASP A CA 1
ATOM 762 C C . ASP A 1 99 ? -12.143 13.560 21.796 1.00 42.44 99 ASP A C 1
ATOM 764 O O . ASP A 1 99 ? -11.978 12.680 22.646 1.00 42.44 99 ASP A O 1
ATOM 768 N N . PHE A 1 100 ? -11.429 13.567 20.664 1.00 43.75 100 PHE A N 1
ATOM 769 C CA . PHE A 1 100 ? -10.421 12.581 20.229 1.00 43.75 100 PHE A CA 1
ATOM 770 C C . PHE A 1 100 ? -9.132 12.608 21.088 1.00 43.75 100 PHE A C 1
ATOM 772 O O . PHE A 1 100 ? -8.017 12.304 20.650 1.00 43.75 100 PHE A O 1
ATOM 779 N N . LYS A 1 101 ? -9.253 12.986 22.357 1.00 44.56 101 LYS A N 1
ATOM 780 C CA . LYS A 1 101 ? -8.166 13.217 23.291 1.00 44.56 101 LYS A CA 1
ATOM 781 C C . LYS A 1 101 ? -8.110 12.077 24.293 1.00 44.56 101 LYS A C 1
ATOM 783 O O . LYS A 1 101 ? -8.690 12.152 25.363 1.00 44.56 101 LYS A O 1
ATOM 788 N N . THR A 1 102 ? -7.352 11.028 23.968 1.00 37.38 102 THR A N 1
ATOM 789 C CA . THR A 1 102 ? -6.513 10.288 24.936 1.00 37.38 102 THR A CA 1
ATOM 790 C C . THR A 1 102 ? -5.794 9.103 24.287 1.00 37.38 102 THR A C 1
ATOM 792 O O . THR A 1 102 ? -6.343 8.027 24.080 1.00 37.38 102 THR A O 1
ATOM 795 N N . ARG A 1 103 ? -4.478 9.243 24.106 1.00 36.28 103 ARG A N 1
ATOM 796 C CA . ARG A 1 103 ? -3.546 8.178 24.503 1.00 36.28 103 ARG A CA 1
ATOM 797 C C . ARG A 1 103 ? -2.205 8.780 24.921 1.00 36.28 103 ARG A C 1
ATOM 799 O O . ARG A 1 103 ? -1.254 8.883 24.155 1.00 36.28 103 ARG A O 1
ATOM 806 N N . ARG A 1 104 ? -2.184 9.189 26.196 1.00 41.56 104 ARG A N 1
ATOM 807 C CA . ARG A 1 104 ? -0.995 9.290 27.052 1.00 41.56 104 ARG A CA 1
ATOM 808 C C . ARG A 1 104 ? -0.179 7.997 26.923 1.00 41.56 104 ARG A C 1
ATOM 810 O O . ARG A 1 104 ? -0.678 6.935 27.283 1.00 41.56 104 ARG A O 1
ATOM 817 N N . ILE A 1 105 ? 1.081 8.094 26.509 1.00 42.94 105 ILE A N 1
ATOM 818 C CA . ILE A 1 105 ? 2.114 7.139 26.926 1.00 42.94 105 ILE A CA 1
ATOM 819 C C . ILE A 1 105 ? 2.983 7.883 27.940 1.00 42.94 105 ILE A C 1
ATOM 821 O O . ILE A 1 105 ? 3.553 8.928 27.636 1.00 42.94 105 ILE A O 1
ATOM 825 N N . LYS A 1 106 ? 2.992 7.367 29.172 1.00 35.75 106 LYS A N 1
ATOM 826 C CA . LYS A 1 106 ? 3.780 7.841 30.315 1.00 35.75 106 LYS A CA 1
ATOM 827 C C . LYS A 1 106 ? 5.278 7.828 29.980 1.00 35.75 106 LYS A C 1
ATOM 829 O O . LYS A 1 106 ? 5.759 6.844 29.423 1.00 35.75 106 LYS A O 1
ATOM 834 N N . LYS A 1 107 ? 6.035 8.822 30.452 1.00 36.59 107 LYS A N 1
ATOM 835 C CA . LYS A 1 107 ? 7.425 8.592 30.868 1.00 36.59 107 LYS A CA 1
ATOM 836 C C . LYS A 1 107 ? 7.626 9.189 32.257 1.00 36.59 107 LYS A C 1
ATOM 838 O O . LYS A 1 107 ? 7.264 10.335 32.498 1.00 36.59 107 LYS A O 1
ATOM 843 N N . ALA A 1 108 ? 8.079 8.318 33.154 1.00 36.41 108 ALA A N 1
ATOM 844 C CA . ALA A 1 108 ? 8.364 8.573 34.554 1.00 36.41 108 ALA A CA 1
ATOM 845 C C . ALA A 1 108 ? 9.508 9.586 34.721 1.00 36.41 108 ALA A C 1
ATOM 847 O O . ALA A 1 108 ? 10.312 9.768 33.805 1.00 36.41 108 ALA A O 1
ATOM 848 N N . GLY A 1 109 ? 9.502 10.252 35.875 1.00 35.91 109 GLY A N 1
ATOM 849 C CA . GLY A 1 109 ? 10.316 11.416 36.197 1.00 35.91 109 GLY A CA 1
ATOM 850 C C . GLY A 1 109 ? 11.807 11.163 36.381 1.00 35.91 109 GLY A C 1
ATOM 851 O O . GLY A 1 109 ? 12.258 10.029 36.496 1.00 35.91 109 GLY A O 1
ATOM 852 N N . THR A 1 110 ? 12.522 12.280 36.465 1.00 44.50 110 THR A N 1
ATOM 853 C CA . THR A 1 110 ? 13.619 12.510 37.407 1.00 44.50 110 THR A CA 1
ATOM 854 C C . THR A 1 110 ? 13.618 13.995 37.734 1.00 44.50 110 THR A C 1
ATOM 856 O O . THR A 1 110 ? 13.597 14.835 36.830 1.00 44.50 110 THR A O 1
ATOM 859 N N . ASP A 1 111 ? 13.600 14.272 39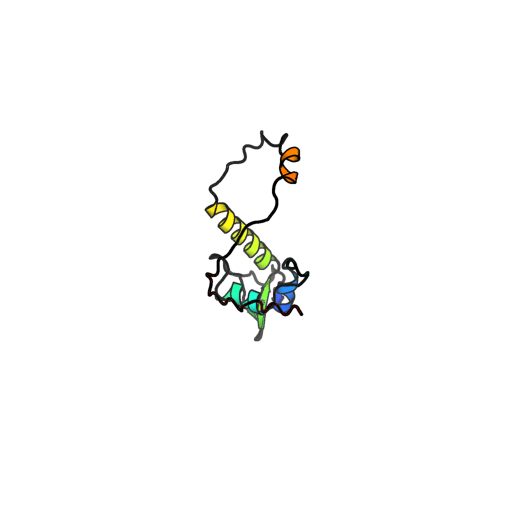.026 1.00 45.69 111 ASP A N 1
ATOM 860 C CA . ASP A 1 111 ? 13.656 15.577 39.661 1.00 45.69 111 ASP A CA 1
ATOM 861 C C . ASP A 1 111 ? 14.924 16.346 39.277 1.00 45.69 111 ASP A C 1
ATOM 863 O O . ASP A 1 111 ? 15.993 15.757 39.133 1.00 45.69 111 ASP A O 1
ATOM 867 N N . ASN A 1 112 ? 14.816 17.670 39.158 1.00 50.06 112 ASN A N 1
ATOM 868 C CA . ASN A 1 112 ? 15.895 18.571 39.556 1.00 50.06 112 ASN A CA 1
ATOM 869 C C . ASN A 1 112 ? 15.321 19.957 39.865 1.00 50.06 112 ASN A C 1
ATOM 871 O O . ASN A 1 112 ? 14.956 20.733 38.984 1.00 50.06 112 ASN A O 1
ATOM 875 N N . VAL A 1 113 ? 15.220 20.201 41.168 1.00 52.66 113 VAL A N 1
ATOM 876 C CA . VAL A 1 113 ? 14.938 21.479 41.814 1.00 52.66 113 VAL A CA 1
ATOM 877 C C . VAL A 1 113 ? 16.206 22.328 41.726 1.00 52.66 113 VAL A C 1
ATOM 879 O O . VAL A 1 113 ? 17.261 21.892 42.180 1.00 52.66 113 VAL A O 1
ATOM 882 N N . ALA A 1 114 ? 16.109 23.536 41.173 1.00 51.09 114 ALA A N 1
ATOM 883 C CA . ALA A 1 114 ? 17.132 24.569 41.325 1.00 51.09 114 ALA A CA 1
ATOM 884 C C . ALA A 1 114 ? 16.547 25.711 42.180 1.00 51.09 114 ALA A C 1
ATOM 886 O O . ALA A 1 114 ? 15.418 26.134 41.914 1.00 51.09 114 ALA A O 1
ATOM 887 N N . PRO A 1 115 ? 17.256 26.173 43.224 1.00 55.66 115 PRO A N 1
ATOM 888 C CA . PRO A 1 115 ? 16.716 27.103 44.205 1.00 55.66 115 PRO A CA 1
ATOM 889 C C . PRO A 1 115 ? 16.610 28.531 43.661 1.00 55.66 115 PRO A C 1
ATOM 891 O O . PRO A 1 115 ? 17.499 29.044 42.985 1.00 55.66 115 PRO A O 1
ATOM 894 N N . THR A 1 116 ? 15.503 29.176 44.014 1.00 57.28 116 THR A N 1
ATOM 895 C CA . THR A 1 116 ? 15.264 30.611 43.888 1.00 57.28 116 THR A CA 1
ATOM 896 C C . THR A 1 116 ? 16.152 31.366 44.876 1.00 57.28 116 THR A C 1
ATOM 898 O O . THR A 1 116 ? 15.926 31.268 46.081 1.00 57.28 116 THR A O 1
ATOM 901 N N . ASN A 1 117 ? 17.116 32.148 44.387 1.00 55.44 117 ASN A N 1
ATOM 902 C CA . ASN A 1 117 ? 17.751 33.174 45.207 1.00 55.44 117 ASN A CA 1
ATOM 903 C C . ASN A 1 117 ? 16.988 34.487 45.045 1.00 55.44 117 ASN A C 1
ATOM 905 O O . ASN A 1 117 ? 16.977 35.112 43.987 1.00 55.44 117 ASN A O 1
ATOM 909 N N . SER A 1 118 ? 16.322 34.847 46.133 1.00 53.75 118 SER A N 1
ATOM 910 C CA . SER A 1 118 ? 15.890 36.187 46.484 1.00 53.75 118 SER A CA 1
ATOM 911 C C . SER A 1 118 ? 17.104 37.099 46.668 1.00 53.75 118 SER A C 1
ATOM 913 O O . SER A 1 118 ? 17.890 36.878 47.588 1.00 53.75 118 SER A O 1
ATOM 915 N N . GLU A 1 119 ? 17.215 38.150 45.867 1.00 50.72 119 GLU A N 1
ATOM 916 C CA . GLU A 1 119 ? 17.991 39.335 46.230 1.00 50.72 119 GLU A CA 1
ATOM 917 C C . GLU A 1 119 ? 17.029 40.519 46.289 1.00 50.72 119 GLU A C 1
ATOM 919 O O . GLU A 1 119 ? 16.561 41.033 45.276 1.00 50.72 119 GLU A O 1
ATOM 924 N N . GLY A 1 120 ? 16.673 40.881 47.518 1.00 52.88 120 GLY A N 1
ATOM 925 C CA . GLY A 1 120 ? 16.282 42.232 47.872 1.00 52.88 120 GLY A CA 1
ATOM 926 C C . GLY A 1 120 ? 17.389 42.801 48.750 1.00 52.88 120 GLY A C 1
ATOM 927 O O . GLY A 1 120 ? 17.766 42.147 49.721 1.00 52.88 120 GLY A O 1
ATOM 928 N N . ILE A 1 121 ? 17.917 43.955 48.348 1.00 49.59 121 ILE A N 1
ATOM 929 C CA . ILE A 1 121 ? 18.149 45.198 49.107 1.00 49.59 121 ILE A CA 1
ATOM 930 C C . ILE A 1 121 ? 18.400 46.279 48.052 1.00 49.59 121 ILE A C 1
ATOM 932 O O . ILE A 1 121 ? 19.245 46.043 47.161 1.00 49.59 121 ILE A O 1
#

Sequence (121 aa):
MSIKLGAEELLPFSEAAKLFPKNAKGKFPHVSQIYRYSNRGLRGVRLESLQCAGKRCTSREAVFRFFARLTEAATAGLGQVATDPTMVEDVDSQLDAFDFKTRRIKKAGTDNVAPTNSEGI

Secondary structure (DSSP, 8-state):
----TTTS-EEEHHHHGGGSPP-TTS-PPPHHHHHHHHHT-BTTB----EEETTEEEEEHHHHHHHHHHHHHHHHHTT------TT--SSGGGSTTS------------------------

Radius of gyration: 23.59 Å; chains: 1; bounding box: 52×59×66 Å

Foldseek 3Di:
DADDPPPFAKDFLVVVQVLDQADPVRHTDDSVVLVCQQPPNDLPQHQHWDDDPNTIIHTPVSSVVSVVVVVVSVVVVVPDPPPPVPPPPPPPPPVVPPDVDDDDDDDDDDDDDDDDDDDDD

pLDDT: mean 76.09, std 22.06, range [35.75, 96.69]

=== Feature glossary ===
A reading guide for the features in this record.

Start from the sequence.

  · Sequence gives the chain of amino acids in standard one-letter code (A=alanine, C=cysteine, …, Y=tyrosine), read N→C. It is the only feature that is directly encoded by the gene; all structural features are derived from the folded form of this sequence.

Fold it, and you get atomic coordinates and the backbone conformation that goes with them.

  · Structure coordinates are given as an mmCIF _atom_site loop: one row per atom with element, residue name, chain id, sequence number, and x/y/z position in Å. Only the four main-chain atoms per residue are included here; side chains are omitted to keep the record compact.

  · Backbone dihedral angles. Every residue except chain termini has a φ (preceding-C → N → Cα → C) and a ψ (N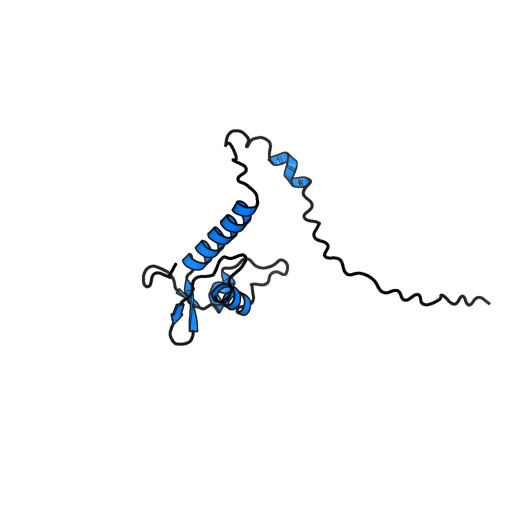 → Cα → C → next-N). They are reported in degrees following the IUPAC sign convention. Secondary structure is essentially a statement about which (φ, ψ) basin each residue occupies.

  · Eight-state secondary structure (DSSP): H is the canonical α-helix, G the tighter 3₁₀-helix, I the wider π-helix; E/B are β-structure, T and S are turns and bends, and '-' is everything else. DSSP derives these from the pattern of main-chain N–H···O=C hydrogen bonds, not from the sequence.

  · SS3 is a coarse helix/strand/coil call (letters a/b/c) made by the P-SEA algorithm from inter-Cα distances and dihedrals. It is less detailed than DSSP but needs only Cα positions.

Summarize the fold with a handful of shape descriptors and a per-residue structural alphabet.

  · Radius of gyration (Rg) is the root-mean-square distance of Cα atoms from their centroid — a single number for overall size and compactness. A globular domain of N residues has Rg ≈ 2.2·N^0.38 Å; an extended or disordered chain has a much larger Rg. The Cα contact count is the number of residue pairs whose Cα atoms are within 8 Å and are more than four positions apart in sequence — a standard proxy for tertiary packing density. The bounding box is the smallest axis-aligned box enclosing all Cα atoms.

  · 3Di is Foldseek's structural alphabet. Each residue is assigned one of twenty discrete states based on how its Cα sits relative to its spatial (not sequential) neighbors. Aligning 3Di strings finds structural homologs roughly as well as full 3D superposition, but orders of magnitude faster.

  · Solvent-accessible surface area (SASA) is the area in Å² traced out by the centre of a 1.4 Å probe sphere (a water molecule) rolled over the protein's van der Waals surface (Shrake–Rupley / Lee–Richards construction). Buried residues have near-zero SASA; fully exposed residues can exceed 200 Å². The total SASA scales roughly with the number of surface residues.

Ask how reliable the model is.

  · For AlphaFold models, the B-factor field carries pLDDT — the model's own estimate of local accuracy on a 0–100 scale. Regions with pLDDT<50 should be treated as essentially unmodeled; they often correspond to intrinsically disordered segments.

  · For experimental (PDB) structures, the B-factor (temperature factor) quantifies the positional spread of each atom in the crystal — a combination of thermal vibration and static disorder — in units of Å². High B-factors mark flexible loops or poorly resolved regions; low B-factors mark the rigid, well-ordered core.

  · Predicted Aligned Error (PAE) is an AlphaFold confidence matrix: entry (i, j) is the expected error in the position of residue j, in ångströms, when the prediction is superimposed on the true structure at residue i. Low PAE within a block of residues means that block is internally rigid and well-predicted; high PAE between two blocks means their relative placement is uncertain even if each block individually is confident.

Place it in context: what it resembles, what it is annotated as, and how it looks.

  · Structural nearest neighbors (via Foldseek easy-search vs the PDB). Reported per hit: target PDB id, E-value, and alignment TM-score. A TM-score above ~0.5 is the conventional threshold for 'same fold'.

  · Functional annotations link the protein to curated databases. InterPro entries identify conserved domains and families by matching the sequence against member-database signatures (Pfam, PROSITE, CDD, …). Gene Ontology (GO) terms describe molecular function, biological process, and cellular component in a controlled vocabulary. CATH places the structure in a hierarchical fold classification (Class/Architecture/Topology/Homologous-superfamily). The organism is the source species.

  · The contact map is a binary N×N matrix image: pixel (i, j) is dark where Cα_i and Cα_j are within 8 Å and |i−j|>4. Because the |i−j|>4 filter removes local helical contacts, off-diagonal stripes parallel to the main diagonal indicate parallel β-sheets; stripes perpendicular to it indicate antiparallel β-sheets. The Ramachandran plot scatters every residue's (φ, ψ) pair against the sterically allowed regions. The PAE heatmap renders the predicted-aligned-error matrix.

  · Six rendered views show the 3D structure from the faces of a cube — i.e. along ±x, ±y, ±z. Rendering representation is drawn randomly per protein from cartoon (secondary-structure ribbons), sticks (backbone bonds), or molecular surface; coloring is either N→C rainbow (blue at the N-terminus through red at the C-terminus) or one color per chain.